Protein AF-A0A954LGC4-F1 (afdb_monomer_lite)

Sequence (66 aa):
MSSRSKRQITLLSVVAGCCFLWGIVFPDIAARPDFQRADQEFERDGIDPTALFYTDHPRMYRSFEK

Secondary structure (DSSP, 8-state):
--HHHHHHHHHHHHHHHHHHIIIIIHHHHHTSHHHHHHHHHHHHTT--TTHHHHS--TTTGGGG--

Radius of gyration: 19.2 Å; chains: 1; bounding box: 40×28×51 Å

Structure (mmCIF, N/CA/C/O backbone):
data_AF-A0A954LGC4-F1
#
_entry.id   AF-A0A954LGC4-F1
#
loop_
_atom_site.group_PDB
_atom_site.id
_atom_site.type_symbol
_atom_site.label_atom_id
_atom_site.label_alt_id
_atom_site.label_comp_id
_atom_site.label_asym_id
_atom_site.label_entity_id
_atom_site.label_seq_id
_atom_site.pdbx_PDB_ins_code
_atom_site.Cartn_x
_atom_site.Cartn_y
_atom_site.Cartn_z
_atom_site.occupancy
_atom_site.B_iso_or_equiv
_atom_site.auth_seq_id
_atom_site.auth_comp_id
_atom_site.auth_asym_id
_atom_site.auth_atom_id
_atom_site.pdbx_PDB_model_num
ATOM 1 N N . MET A 1 1 ? -22.245 7.057 29.520 1.00 55.97 1 MET A N 1
ATOM 2 C CA . MET A 1 1 ? -22.242 6.888 28.044 1.00 55.97 1 MET A CA 1
ATOM 3 C C . MET A 1 1 ? -22.900 5.566 27.681 1.00 55.97 1 MET A C 1
ATOM 5 O O . MET A 1 1 ? -22.406 4.526 28.100 1.00 55.97 1 MET A O 1
ATOM 9 N N . SER A 1 2 ? -24.024 5.616 26.960 1.00 63.56 2 SER A N 1
ATOM 10 C CA . SER A 1 2 ? -24.794 4.439 26.530 1.00 63.56 2 SER A CA 1
ATOM 11 C C . SER A 1 2 ? -23.939 3.487 25.680 1.00 63.56 2 SER A C 1
ATOM 13 O O . SER A 1 2 ? -23.165 3.939 24.835 1.00 63.56 2 SER A O 1
ATOM 15 N N . SER A 1 3 ? -24.092 2.174 25.885 1.00 67.12 3 SER A N 1
ATOM 16 C CA . SER A 1 3 ? -23.413 1.106 25.124 1.00 67.12 3 SER A CA 1
ATOM 17 C C . SER A 1 3 ? -23.517 1.302 23.598 1.00 67.12 3 SER A C 1
ATOM 19 O O . SER A 1 3 ? -22.548 1.086 22.868 1.00 67.12 3 SER A O 1
ATOM 21 N N . ARG A 1 4 ? -24.650 1.840 23.116 1.00 72.75 4 ARG A N 1
ATOM 22 C CA . ARG A 1 4 ? -24.866 2.153 21.692 1.00 72.75 4 ARG A CA 1
ATOM 23 C C . ARG A 1 4 ? -23.944 3.257 21.161 1.00 72.75 4 ARG A C 1
ATOM 25 O O . ARG A 1 4 ? -23.435 3.113 20.053 1.00 72.75 4 ARG A O 1
ATOM 32 N N . SER A 1 5 ? -23.672 4.306 21.943 1.00 75.25 5 SER A N 1
ATOM 33 C CA . SER A 1 5 ? -22.774 5.395 21.521 1.00 75.25 5 SER A CA 1
ATOM 34 C C . SER A 1 5 ? -21.325 4.933 21.410 1.00 75.25 5 SER A C 1
ATOM 36 O O . SER A 1 5 ? -20.639 5.327 20.475 1.00 75.25 5 SER A O 1
ATOM 38 N N . LYS A 1 6 ? -20.858 4.060 22.315 1.00 77.31 6 LYS A N 1
ATOM 39 C CA . LYS A 1 6 ? -19.497 3.503 22.223 1.00 77.31 6 LYS A CA 1
ATOM 40 C C . LYS A 1 6 ? -19.320 2.700 20.933 1.00 77.31 6 LYS A C 1
ATOM 42 O O . LYS A 1 6 ? -18.358 2.922 20.210 1.00 77.31 6 LYS A O 1
ATOM 47 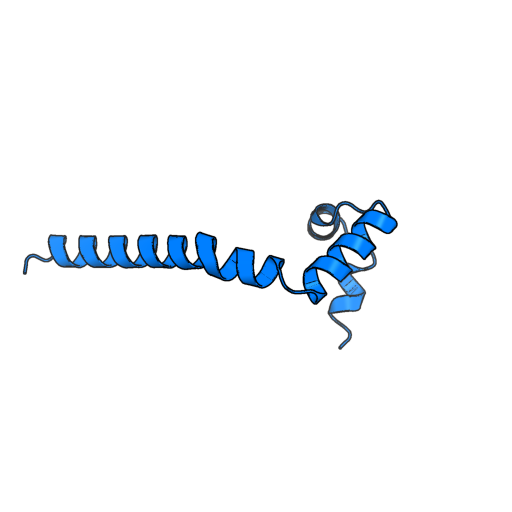N N . ARG A 1 7 ? -20.295 1.847 20.598 1.00 83.00 7 ARG A N 1
ATOM 48 C CA . ARG A 1 7 ? -20.279 1.049 19.363 1.00 83.00 7 ARG A CA 1
ATOM 49 C C . ARG A 1 7 ? -20.300 1.914 18.095 1.00 83.00 7 ARG A C 1
ATOM 51 O O . ARG A 1 7 ? -19.597 1.595 17.144 1.00 83.00 7 ARG A O 1
ATOM 58 N N . GLN A 1 8 ? -21.065 3.009 18.081 1.00 86.31 8 GLN A N 1
ATOM 59 C CA . GLN A 1 8 ? -21.084 3.953 16.954 1.00 86.31 8 GLN A CA 1
ATOM 60 C C . GLN A 1 8 ? -19.745 4.673 16.770 1.00 86.31 8 GLN A C 1
ATOM 62 O O . GLN A 1 8 ? -19.268 4.776 15.644 1.00 86.31 8 GLN A O 1
ATOM 67 N N . ILE A 1 9 ? -19.116 5.116 17.863 1.00 88.88 9 ILE A N 1
ATOM 68 C CA . ILE A 1 9 ? -17.799 5.765 17.815 1.00 88.88 9 ILE A CA 1
ATOM 69 C C . ILE A 1 9 ? -16.738 4.788 17.297 1.00 88.88 9 ILE A C 1
ATOM 71 O O . ILE A 1 9 ? -15.941 5.155 16.439 1.00 88.88 9 ILE A O 1
ATOM 75 N N . THR A 1 10 ? -16.760 3.529 17.747 1.00 90.44 10 THR A N 1
ATOM 76 C CA . THR A 1 10 ? -15.844 2.496 17.243 1.00 90.44 10 THR A CA 1
ATOM 77 C C . THR A 1 10 ? -16.021 2.271 15.741 1.00 90.44 10 THR A C 1
ATOM 79 O O . THR A 1 10 ? -15.037 2.292 15.008 1.00 90.44 10 THR A O 1
ATOM 82 N N . LEU A 1 11 ? -17.256 2.126 15.254 1.00 91.56 11 LEU A N 1
ATOM 83 C CA . LEU A 1 11 ? -17.509 1.957 13.819 1.00 91.56 11 LEU A CA 1
ATOM 84 C C . LEU A 1 11 ? -17.030 3.165 13.009 1.00 91.56 11 LEU A C 1
ATOM 86 O O . LEU A 1 11 ? -16.338 2.989 12.011 1.00 91.56 11 LEU A O 1
ATOM 90 N N . LEU A 1 12 ? -17.329 4.382 13.470 1.00 92.81 12 LEU A N 1
ATOM 91 C CA . LEU A 1 12 ? -16.855 5.609 12.830 1.00 92.81 12 LEU A CA 1
ATOM 92 C C . LEU A 1 12 ? -15.327 5.684 12.790 1.00 92.81 12 LEU A C 1
ATOM 94 O O . LEU A 1 12 ? -14.780 6.057 11.759 1.00 92.81 12 LEU A O 1
ATOM 98 N N . SER A 1 13 ? -14.633 5.287 13.860 1.00 92.88 13 SER A N 1
ATOM 99 C CA . SER A 1 13 ? -13.164 5.269 13.871 1.00 92.88 13 SER A CA 1
ATOM 100 C C . SER A 1 13 ? -12.572 4.259 12.891 1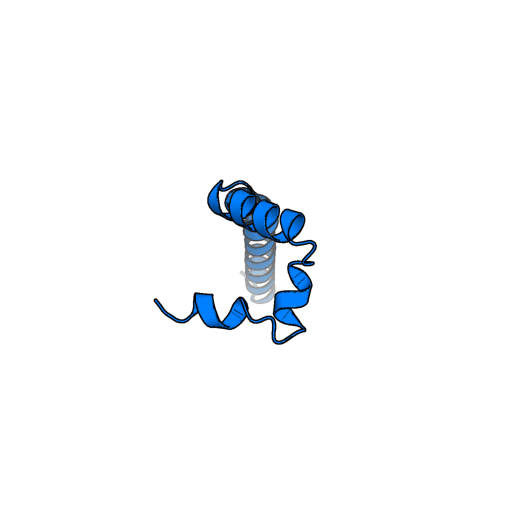.00 92.88 13 SER A C 1
ATOM 102 O O . SER A 1 13 ? -11.569 4.558 12.250 1.00 92.88 13 SER A O 1
ATOM 104 N N . VAL A 1 14 ? -13.208 3.095 12.722 1.00 94.06 14 VAL A N 1
ATOM 105 C CA . VAL A 1 14 ? -12.760 2.085 11.755 1.00 94.06 14 VAL A CA 1
ATOM 106 C C . VAL A 1 14 ? -12.965 2.599 10.336 1.00 94.06 14 VAL A C 1
ATOM 108 O O . VAL A 1 14 ? -12.033 2.557 9.542 1.00 94.06 14 VAL A O 1
ATOM 111 N N . VAL A 1 15 ? -14.143 3.152 10.031 1.00 94.06 15 VAL A N 1
ATOM 112 C CA . VAL A 1 15 ? -14.430 3.727 8.709 1.00 94.06 15 VAL A CA 1
ATOM 113 C C . VAL A 1 15 ? -13.479 4.884 8.404 1.00 94.06 15 VAL A C 1
ATOM 115 O O . VAL A 1 15 ? -12.881 4.906 7.334 1.00 94.06 15 VAL A O 1
ATOM 118 N N . ALA A 1 16 ? -13.273 5.800 9.351 1.00 92.94 16 ALA A N 1
ATOM 119 C CA . ALA A 1 16 ? -12.331 6.904 9.193 1.00 92.94 16 ALA A CA 1
ATOM 120 C C . ALA A 1 16 ? -10.893 6.405 8.977 1.00 92.94 16 ALA A C 1
ATOM 122 O O . ALA A 1 16 ? -10.196 6.918 8.105 1.00 92.94 16 ALA A O 1
ATOM 123 N N . GLY A 1 17 ? -10.469 5.373 9.713 1.00 93.38 17 GLY A N 1
ATOM 124 C CA . GLY A 1 17 ? -9.176 4.719 9.516 1.00 93.38 17 GLY A CA 1
ATOM 125 C C . GLY A 1 17 ? -9.042 4.095 8.126 1.00 93.38 17 GLY A C 1
ATOM 126 O O . GLY A 1 17 ? -8.050 4.333 7.444 1.00 93.38 17 GLY A O 1
ATOM 127 N N . CYS A 1 18 ? -10.058 3.367 7.659 1.00 92.25 18 CYS A N 1
ATOM 128 C CA . CYS A 1 18 ? -10.083 2.802 6.309 1.00 92.25 18 CYS A CA 1
ATOM 129 C C . CYS A 1 18 ? -10.021 3.892 5.230 1.00 92.25 18 CYS A C 1
ATOM 131 O O . CYS A 1 18 ? -9.244 3.765 4.287 1.00 92.25 18 CYS A O 1
ATOM 133 N N . CYS A 1 19 ? -10.781 4.981 5.382 1.00 93.94 19 CYS A N 1
ATOM 134 C CA . CYS A 1 19 ? -10.734 6.119 4.464 1.00 93.94 19 CYS A CA 1
ATOM 135 C C . CYS A 1 19 ? -9.361 6.797 4.460 1.00 93.94 19 CYS A C 1
ATOM 137 O O . CYS A 1 19 ? -8.884 7.181 3.397 1.00 93.94 19 CYS A O 1
ATOM 139 N N . PHE A 1 20 ? -8.711 6.920 5.619 1.00 92.25 20 PHE A N 1
ATOM 140 C CA . PHE A 1 20 ? -7.369 7.490 5.720 1.00 92.25 20 PHE A CA 1
ATOM 141 C C . PHE A 1 20 ? -6.330 6.613 5.015 1.00 92.25 20 PHE A C 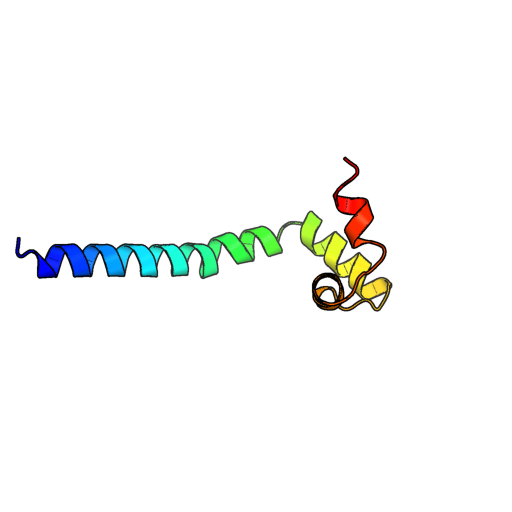1
ATOM 143 O O . PHE A 1 20 ? -5.523 7.110 4.231 1.00 92.25 20 PHE A O 1
ATOM 150 N N . LEU A 1 21 ? -6.383 5.297 5.236 1.00 90.06 21 LEU A N 1
ATOM 151 C CA . LEU A 1 21 ? -5.513 4.355 4.537 1.00 90.06 21 LEU A CA 1
ATOM 152 C C . LEU A 1 21 ? -5.724 4.452 3.023 1.00 90.06 21 LEU A C 1
ATOM 154 O O . LEU A 1 21 ? -4.760 4.638 2.287 1.00 90.06 21 LEU A O 1
ATOM 158 N N . TRP A 1 22 ? -6.977 4.403 2.568 1.00 90.44 22 TRP A N 1
ATOM 159 C CA . TRP A 1 22 ? -7.322 4.463 1.148 1.00 90.44 22 TRP A CA 1
ATOM 160 C C . TRP A 1 22 ? -6.945 5.791 0.482 1.00 90.44 22 TRP A C 1
ATOM 162 O O . TRP A 1 22 ? -6.397 5.797 -0.613 1.00 90.44 22 TRP A O 1
ATOM 172 N N . GLY A 1 23 ? -7.233 6.918 1.132 1.00 89.62 23 GLY A N 1
ATOM 173 C CA . GLY A 1 23 ? -7.058 8.246 0.547 1.00 89.62 23 GLY A CA 1
ATOM 174 C C . GLY A 1 23 ? -5.642 8.807 0.640 1.00 89.62 23 GLY A C 1
ATOM 175 O O . GLY A 1 23 ? -5.322 9.722 -0.111 1.00 89.62 23 GLY A O 1
ATOM 176 N N . ILE A 1 24 ? -4.806 8.302 1.554 1.00 88.25 24 ILE A N 1
ATOM 177 C CA . ILE A 1 24 ? -3.461 8.849 1.795 1.00 88.25 24 ILE A CA 1
ATOM 178 C C . ILE A 1 24 ? -2.392 7.772 1.648 1.00 88.25 24 ILE A C 1
ATOM 180 O O . ILE A 1 24 ? -1.459 7.941 0.871 1.00 88.25 24 ILE A O 1
ATOM 184 N N . VAL A 1 25 ? -2.522 6.653 2.361 1.00 84.56 25 VAL A N 1
ATOM 185 C CA . VAL A 1 25 ? -1.451 5.646 2.420 1.00 84.56 25 VAL A CA 1
ATOM 186 C C . VAL A 1 25 ? -1.296 4.902 1.094 1.00 84.56 25 VAL A C 1
ATOM 188 O O . VAL A 1 25 ? -0.182 4.767 0.599 1.00 84.56 25 VAL A O 1
ATOM 191 N N . PHE A 1 26 ? -2.393 4.451 0.486 1.00 83.69 26 PHE A N 1
ATOM 192 C CA . PHE A 1 26 ? -2.345 3.800 -0.827 1.00 83.69 26 PHE A CA 1
ATOM 193 C C . PHE A 1 26 ? -1.773 4.695 -1.940 1.00 83.69 26 PHE A C 1
ATOM 195 O O . PHE A 1 26 ? -0.858 4.242 -2.628 1.00 83.69 26 PHE A O 1
ATOM 202 N N . PRO A 1 27 ? -2.239 5.946 -2.128 1.00 81.81 27 PRO A N 1
ATOM 203 C CA . PRO A 1 27 ? -1.671 6.816 -3.153 1.00 81.81 27 PRO A CA 1
ATOM 204 C C . PRO A 1 27 ? -0.214 7.201 -2.872 1.00 81.81 27 PRO A C 1
ATOM 206 O O . PRO A 1 27 ? 0.559 7.292 -3.820 1.00 81.81 27 PRO A O 1
ATOM 209 N N . ASP A 1 28 ? 0.195 7.357 -1.607 1.00 84.69 28 ASP A N 1
ATOM 210 C CA . ASP A 1 28 ? 1.608 7.580 -1.257 1.00 84.69 28 ASP A CA 1
ATOM 211 C C . ASP A 1 28 ? 2.494 6.397 -1.676 1.00 84.69 28 ASP A C 1
ATOM 213 O O . ASP A 1 28 ? 3.552 6.583 -2.274 1.00 84.69 28 ASP A O 1
ATOM 217 N N . ILE A 1 29 ? 2.036 5.164 -1.434 1.00 80.50 29 ILE A N 1
ATOM 218 C CA . ILE A 1 29 ? 2.747 3.951 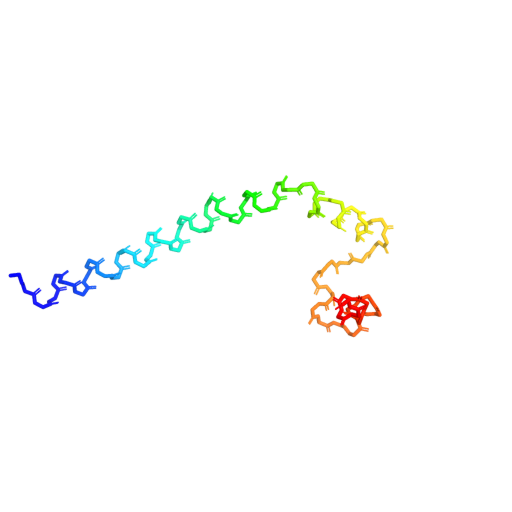-1.852 1.00 80.50 29 ILE A CA 1
ATOM 219 C C . ILE A 1 29 ? 2.804 3.852 -3.382 1.00 80.50 29 ILE A C 1
ATOM 221 O O . ILE A 1 29 ? 3.869 3.563 -3.926 1.00 80.50 29 ILE A O 1
ATOM 225 N N . ALA A 1 30 ? 1.700 4.138 -4.078 1.00 76.56 30 ALA A N 1
ATOM 226 C CA . ALA A 1 30 ? 1.644 4.131 -5.541 1.00 76.56 30 ALA A CA 1
ATOM 227 C C . ALA A 1 30 ? 2.526 5.223 -6.178 1.00 76.56 30 ALA A C 1
ATOM 229 O O . ALA A 1 30 ? 3.059 5.041 -7.270 1.00 76.56 30 ALA A O 1
ATOM 230 N N . ALA A 1 31 ? 2.727 6.348 -5.486 1.00 78.31 31 ALA A N 1
ATOM 231 C CA . ALA A 1 31 ? 3.622 7.414 -5.922 1.00 78.31 31 ALA A CA 1
ATOM 232 C C . ALA A 1 31 ? 5.112 7.069 -5.748 1.00 78.31 31 ALA A C 1
ATOM 234 O O . ALA A 1 31 ? 5.969 7.806 -6.242 1.00 78.31 31 ALA A O 1
ATOM 235 N N . ARG A 1 32 ? 5.455 5.963 -5.068 1.00 82.44 32 ARG A N 1
ATOM 236 C CA . ARG A 1 32 ? 6.855 5.565 -4.900 1.00 82.44 32 ARG A CA 1
ATOM 237 C C . ARG A 1 32 ? 7.474 5.158 -6.240 1.00 82.44 32 ARG A C 1
ATOM 239 O O . ARG A 1 32 ? 6.855 4.428 -7.016 1.00 82.44 32 ARG A O 1
ATOM 246 N N . PRO A 1 33 ? 8.738 5.542 -6.484 1.00 72.00 33 PRO A N 1
ATOM 247 C CA . PRO A 1 33 ? 9.420 5.258 -7.744 1.00 72.00 33 PRO A CA 1
ATOM 248 C C . PRO A 1 33 ? 9.583 3.757 -8.011 1.00 72.00 33 PRO A C 1
ATOM 250 O O . PRO A 1 33 ? 9.671 3.353 -9.165 1.00 72.00 33 PRO A O 1
ATOM 253 N N . ASP A 1 34 ? 9.597 2.923 -6.971 1.00 75.56 34 ASP A N 1
ATOM 254 C CA . ASP A 1 34 ? 9.719 1.470 -7.117 1.00 75.56 34 ASP A CA 1
ATOM 255 C C . ASP A 1 34 ? 8.453 0.838 -7.712 1.00 75.56 34 ASP A C 1
ATOM 257 O O . ASP A 1 34 ? 8.557 -0.049 -8.557 1.00 75.56 34 ASP A O 1
ATOM 261 N N . PHE A 1 35 ? 7.267 1.340 -7.345 1.00 68.06 35 PHE A N 1
ATOM 262 C CA . PHE A 1 35 ? 6.001 0.901 -7.941 1.00 68.06 35 PHE A CA 1
ATOM 263 C C . PHE A 1 35 ? 5.865 1.391 -9.381 1.00 68.06 35 PHE A C 1
ATOM 265 O O . PHE A 1 35 ? 5.496 0.610 -10.249 1.00 68.06 35 PHE A O 1
ATOM 272 N N . GLN A 1 36 ? 6.243 2.642 -9.660 1.00 73.00 36 GLN A N 1
ATOM 273 C CA . GLN A 1 36 ? 6.201 3.177 -11.025 1.00 73.00 36 GLN A CA 1
ATOM 274 C C . GLN A 1 36 ? 7.162 2.458 -11.979 1.00 73.00 36 GLN A C 1
ATOM 276 O O . GLN A 1 36 ? 6.839 2.275 -13.148 1.00 73.00 36 GLN A O 1
ATOM 281 N N . ARG A 1 37 ? 8.342 2.040 -11.501 1.00 72.75 37 ARG A N 1
ATOM 282 C CA . ARG A 1 37 ? 9.279 1.240 -12.306 1.00 72.75 37 ARG A CA 1
ATOM 283 C C . ARG A 1 37 ? 8.718 -0.139 -12.615 1.00 72.75 37 ARG A C 1
ATOM 285 O O . ARG A 1 37 ? 8.795 -0.559 -13.761 1.00 72.75 37 ARG A O 1
ATOM 292 N N . ALA A 1 38 ? 8.139 -0.808 -11.619 1.00 71.06 38 ALA A N 1
ATOM 293 C CA . ALA A 1 38 ? 7.504 -2.103 -11.822 1.00 71.06 38 ALA A CA 1
ATOM 294 C C . ALA A 1 38 ? 6.348 -1.999 -12.828 1.00 71.06 38 ALA A C 1
ATOM 296 O O . ALA A 1 38 ? 6.286 -2.789 -13.763 1.00 71.06 38 ALA A O 1
ATOM 297 N N . ASP A 1 39 ? 5.487 -0.988 -12.691 1.00 70.81 39 ASP A N 1
ATOM 298 C CA . ASP A 1 39 ? 4.353 -0.757 -13.594 1.00 70.81 39 ASP A CA 1
ATOM 299 C C . ASP A 1 39 ? 4.813 -0.496 -15.040 1.00 70.81 39 ASP A C 1
ATOM 301 O O . ASP A 1 39 ? 4.331 -1.132 -15.973 1.00 70.81 39 ASP A O 1
ATOM 305 N N . GLN A 1 40 ? 5.852 0.328 -15.226 1.00 71.19 40 GLN A N 1
ATOM 306 C CA . GLN A 1 40 ? 6.468 0.546 -16.542 1.00 71.19 40 GLN A CA 1
ATOM 307 C C . GLN A 1 40 ? 7.117 -0.718 -17.119 1.00 71.19 40 GLN A C 1
ATOM 309 O O . GLN A 1 40 ? 7.104 -0.914 -18.333 1.00 71.19 40 GLN A O 1
ATOM 314 N N . GLU A 1 41 ? 7.715 -1.574 -16.289 1.00 71.69 41 GLU A N 1
ATOM 315 C CA . GLU A 1 41 ? 8.247 -2.864 -16.739 1.00 71.69 41 GLU A CA 1
ATOM 316 C C . GLU A 1 41 ? 7.121 -3.789 -17.220 1.00 71.69 41 GLU A C 1
ATOM 318 O O . GLU A 1 41 ? 7.255 -4.398 -18.280 1.00 71.69 41 GLU A O 1
ATOM 323 N N . PHE A 1 42 ? 5.992 -3.849 -16.506 1.00 70.69 42 PHE A N 1
ATOM 324 C CA . PHE A 1 42 ? 4.822 -4.630 -16.926 1.00 70.69 42 PHE A CA 1
ATOM 325 C C . PHE A 1 42 ? 4.191 -4.095 -18.215 1.00 70.69 42 PHE A C 1
ATOM 327 O O . PHE A 1 42 ? 3.906 -4.878 -19.124 1.00 70.69 42 PHE A O 1
ATOM 334 N N . GLU A 1 43 ? 4.054 -2.774 -18.340 1.00 70.31 43 GLU A N 1
ATOM 335 C CA . GLU A 1 43 ? 3.496 -2.131 -19.531 1.00 70.31 43 GLU A CA 1
ATOM 336 C C . GLU A 1 43 ? 4.383 -2.351 -20.769 1.00 70.31 43 GLU A C 1
ATOM 338 O O . GLU A 1 43 ? 3.879 -2.650 -21.853 1.00 70.31 43 GLU A O 1
ATOM 343 N N . ARG A 1 44 ? 5.716 -2.302 -20.615 1.00 68.94 44 ARG A N 1
ATOM 344 C CA . ARG A 1 44 ? 6.661 -2.599 -21.709 1.00 68.94 44 ARG A CA 1
ATOM 345 C C . ARG A 1 44 ? 6.596 -4.044 -22.187 1.00 68.94 44 ARG A C 1
ATOM 347 O O . ARG A 1 44 ? 6.806 -4.290 -23.373 1.00 68.94 44 ARG A O 1
ATOM 354 N N . ASP A 1 45 ? 6.318 -4.977 -21.286 1.00 70.69 45 ASP A N 1
ATOM 355 C CA . ASP A 1 45 ? 6.178 -6.393 -21.618 1.00 70.69 45 ASP A CA 1
ATOM 356 C C . ASP A 1 45 ? 4.770 -6.748 -22.136 1.00 70.69 45 ASP A C 1
ATOM 358 O O . ASP A 1 45 ? 4.530 -7.892 -22.523 1.00 70.69 45 ASP A O 1
ATOM 362 N N . GLY A 1 46 ? 3.841 -5.781 -22.168 1.00 68.81 46 GLY A N 1
ATOM 363 C CA . GLY A 1 46 ? 2.447 -5.989 -22.574 1.00 68.81 46 GLY A CA 1
ATOM 364 C C . GLY A 1 46 ? 1.664 -6.884 -21.610 1.00 68.81 46 GLY A C 1
ATOM 365 O O . GLY A 1 46 ? 0.654 -7.473 -21.995 1.00 68.81 46 GLY A O 1
ATOM 366 N N . ILE A 1 47 ? 2.154 -7.024 -20.377 1.00 65.25 47 ILE A N 1
ATOM 367 C CA . ILE A 1 47 ? 1.558 -7.867 -19.347 1.00 65.25 47 ILE A CA 1
ATOM 368 C C . ILE A 1 47 ? 0.602 -6.996 -18.544 1.00 65.25 47 ILE A C 1
ATOM 370 O O . ILE A 1 47 ? 1.023 -6.030 -17.914 1.00 65.25 47 ILE A O 1
ATOM 374 N N . ASP A 1 48 ? -0.675 -7.367 -18.516 1.00 66.50 48 ASP A N 1
ATOM 375 C CA . ASP A 1 48 ? -1.600 -6.807 -17.536 1.00 66.50 48 ASP A CA 1
ATOM 376 C C . ASP A 1 48 ? -1.128 -7.241 -16.132 1.00 66.50 48 ASP A C 1
ATOM 378 O O . ASP A 1 48 ? -1.094 -8.445 -15.849 1.00 66.50 48 ASP A O 1
ATOM 382 N N . PRO A 1 49 ? -0.742 -6.318 -15.235 1.00 65.12 49 PRO A N 1
ATOM 383 C CA . PRO A 1 49 ? -0.262 -6.673 -13.902 1.00 65.12 49 PRO A CA 1
ATOM 384 C C . PRO A 1 49 ? -1.325 -7.419 -13.083 1.00 65.12 49 PRO A C 1
ATOM 386 O O . PRO A 1 49 ? -0.980 -8.184 -12.182 1.00 65.12 49 PRO A O 1
ATOM 389 N N . THR A 1 50 ? -2.614 -7.280 -13.412 1.00 69.50 50 THR A N 1
ATOM 390 C CA . THR A 1 50 ? -3.680 -8.074 -12.788 1.00 69.50 50 THR A CA 1
ATOM 391 C C . THR A 1 50 ? -3.651 -9.535 -13.235 1.00 69.50 50 THR A C 1
ATOM 393 O O . THR A 1 50 ? -4.003 -10.418 -12.451 1.00 69.50 50 THR A O 1
ATOM 396 N N . ALA A 1 51 ? -3.133 -9.830 -14.432 1.00 65.69 51 ALA A N 1
ATOM 397 C CA . ALA A 1 51 ? -2.959 -11.198 -14.905 1.00 65.69 51 ALA A CA 1
ATOM 398 C C . ALA A 1 51 ? -1.978 -11.985 -14.024 1.00 65.69 51 ALA A C 1
ATOM 400 O O . ALA A 1 51 ? -2.153 -13.191 -13.877 1.00 65.69 51 ALA A O 1
ATOM 401 N N . LEU A 1 52 ? -1.021 -11.334 -13.349 1.00 65.12 52 LEU A N 1
ATOM 402 C CA . LEU A 1 52 ? -0.124 -11.993 -12.384 1.00 65.12 52 LEU A CA 1
ATOM 403 C C . LEU A 1 52 ? -0.868 -12.670 -11.222 1.00 65.12 52 LEU A C 1
ATOM 405 O O . LEU A 1 52 ? -0.326 -13.587 -10.615 1.00 65.12 52 LEU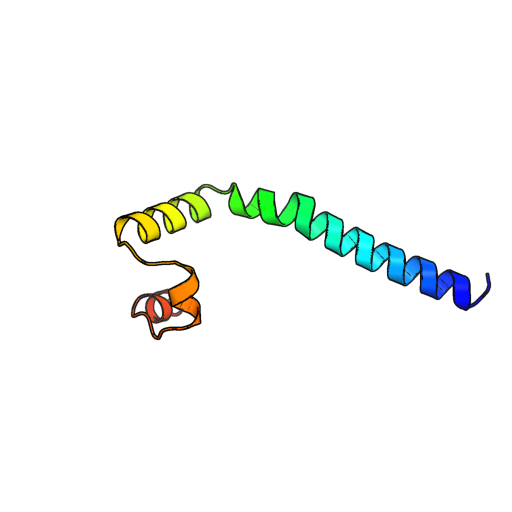 A O 1
ATOM 409 N N . PHE A 1 53 ? -2.079 -12.213 -10.888 1.00 65.38 53 PHE A N 1
ATOM 410 C CA . PHE A 1 53 ? -2.877 -12.768 -9.790 1.00 65.38 53 PHE A CA 1
ATOM 411 C C . PHE A 1 53 ? -3.813 -13.898 -10.235 1.00 65.38 53 PHE A C 1
ATOM 413 O O . PHE A 1 53 ? -4.263 -14.678 -9.398 1.00 65.38 53 PHE A O 1
ATOM 420 N N . TYR A 1 54 ? -4.112 -13.984 -11.534 1.00 63.59 54 TYR A N 1
ATOM 421 C CA . TYR A 1 54 ? -5.080 -14.936 -12.095 1.00 63.59 54 TYR A CA 1
ATOM 422 C C . TYR A 1 54 ? -4.465 -15.939 -13.074 1.00 63.59 54 TYR A C 1
ATOM 424 O O . TYR A 1 54 ? -5.141 -16.869 -13.509 1.00 63.59 54 TYR A O 1
ATOM 432 N N . THR A 1 55 ? -3.191 -15.768 -13.417 1.00 59.53 55 THR A N 1
ATOM 433 C CA . THR A 1 55 ? -2.425 -16.695 -14.249 1.00 59.53 55 THR A CA 1
ATOM 434 C C . THR A 1 55 ? -1.123 -17.050 -13.547 1.00 59.53 55 THR A C 1
ATOM 436 O O . THR A 1 55 ? -0.527 -16.195 -12.894 1.00 59.53 55 THR A O 1
ATOM 439 N N . ASP A 1 56 ? -0.671 -18.301 -13.697 1.00 59.59 56 ASP A N 1
ATOM 440 C CA . ASP A 1 56 ? 0.657 -18.770 -13.273 1.00 59.59 56 ASP A CA 1
ATOM 441 C C . ASP A 1 56 ? 1.743 -18.104 -14.133 1.00 59.59 56 ASP A C 1
ATOM 443 O O . ASP A 1 56 ? 2.415 -18.719 -14.965 1.00 59.59 56 ASP A O 1
ATOM 447 N N . HIS A 1 57 ? 1.877 -16.789 -13.998 1.00 58.72 57 HIS A N 1
ATOM 448 C CA . HIS A 1 57 ? 2.830 -16.026 -14.769 1.00 58.72 57 HIS A CA 1
ATOM 449 C C . HIS A 1 57 ? 4.232 -16.334 -14.225 1.00 58.72 57 HIS A C 1
ATOM 451 O O . HIS A 1 57 ? 4.470 -16.164 -13.025 1.00 58.72 57 HIS A O 1
ATOM 457 N N . PRO A 1 58 ? 5.219 -16.695 -15.069 1.00 63.44 58 PRO A N 1
ATOM 458 C CA . PRO A 1 58 ? 6.555 -17.108 -14.618 1.00 63.44 58 PRO A CA 1
ATOM 459 C C . PRO A 1 58 ? 7.321 -16.063 -13.783 1.00 63.44 58 PRO A C 1
ATOM 461 O O . PRO A 1 58 ? 8.332 -16.390 -13.166 1.00 63.44 58 PRO A O 1
ATOM 464 N N . ARG A 1 59 ? 6.854 -14.806 -13.727 1.00 60.81 59 ARG A N 1
ATOM 465 C CA . ARG A 1 59 ? 7.412 -13.764 -12.851 1.00 60.81 59 ARG A CA 1
ATOM 466 C C . ARG A 1 59 ? 6.941 -13.862 -11.398 1.00 60.81 59 ARG A C 1
ATOM 468 O O . ARG A 1 59 ? 7.670 -13.392 -10.533 1.00 60.81 59 ARG A O 1
ATOM 475 N N . MET A 1 60 ? 5.803 -14.501 -11.111 1.00 59.16 60 MET A N 1
ATOM 476 C CA . MET A 1 60 ? 5.307 -14.682 -9.739 1.00 59.16 60 MET A CA 1
ATOM 477 C C . MET A 1 60 ? 6.309 -15.469 -8.884 1.00 59.16 60 MET A C 1
ATOM 479 O O . MET A 1 60 ? 6.560 -15.111 -7.738 1.00 59.16 60 MET A O 1
ATOM 483 N N . TYR A 1 61 ? 6.953 -16.481 -9.472 1.00 56.19 61 TYR A N 1
ATOM 484 C CA . TYR A 1 61 ? 7.914 -17.345 -8.782 1.00 56.19 61 TYR A CA 1
ATOM 485 C C . TYR A 1 61 ? 9.228 -16.638 -8.415 1.00 56.19 61 TYR A C 1
ATOM 487 O O . TYR A 1 61 ? 9.847 -16.972 -7.410 1.00 56.19 61 TYR A O 1
ATOM 495 N N . ARG A 1 62 ? 9.639 -15.623 -9.188 1.00 56.75 62 ARG A N 1
ATOM 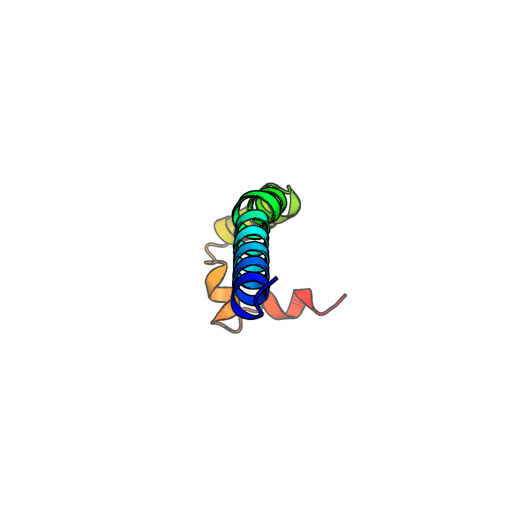496 C CA . ARG A 1 62 ? 10.917 -14.917 -8.984 1.00 56.75 62 ARG A CA 1
ATOM 497 C C . ARG A 1 62 ? 10.892 -13.985 -7.761 1.00 56.75 62 ARG A C 1
ATOM 499 O O . ARG A 1 62 ? 11.938 -13.674 -7.204 1.00 56.75 62 ARG A O 1
ATOM 506 N N . SER A 1 63 ? 9.707 -13.559 -7.321 1.00 54.66 63 SER A N 1
ATOM 507 C CA . SER A 1 63 ? 9.513 -12.669 -6.164 1.00 54.66 63 SER A CA 1
ATOM 508 C C . SER A 1 63 ? 9.706 -13.361 -4.807 1.00 54.66 63 SER A C 1
ATOM 510 O O . SER A 1 63 ? 9.879 -12.676 -3.803 1.00 54.66 63 SER A O 1
ATOM 512 N N . PHE A 1 64 ? 9.666 -14.698 -4.769 1.00 56.06 64 PHE A N 1
ATOM 513 C CA . PHE A 1 64 ? 9.777 -15.508 -3.547 1.00 56.06 64 PHE A CA 1
ATOM 514 C C . PHE A 1 64 ? 11.177 -16.103 -3.332 1.00 56.06 64 PHE A C 1
ATOM 516 O O . PHE A 1 64 ? 11.395 -16.818 -2.358 1.00 56.06 64 PHE A O 1
ATOM 523 N N . GLU A 1 65 ? 12.125 -15.815 -4.224 1.00 52.69 65 GLU A N 1
ATOM 524 C CA . GLU A 1 65 ? 13.466 -16.413 -4.235 1.00 52.69 65 GLU A CA 1
ATOM 525 C C . GLU A 1 65 ? 14.534 -15.487 -3.616 1.00 52.69 65 GLU A C 1
ATOM 527 O O . GLU A 1 65 ? 15.672 -15.434 -4.081 1.00 52.69 65 GLU A O 1
ATOM 532 N N . LYS A 1 66 ? 14.162 -14.715 -2.586 1.00 46.75 66 LYS A N 1
ATOM 533 C CA . LYS A 1 66 ? 15.061 -13.777 -1.898 1.00 46.75 66 LYS A CA 1
ATOM 534 C C . LYS A 1 66 ? 15.287 -14.146 -0.440 1.00 46.75 66 LYS A C 1
ATOM 536 O O . LYS A 1 66 ? 14.284 -14.433 0.247 1.00 46.75 66 LYS A O 1
#

pLDDT: mean 74.36, std 12.74, range [46.75, 94.06]

Foldseek 3Di:
DDPVVVVVVVVVVVVVVVCCCVVPVVVVVCPDVVNVVVVVVCVVVVHDPVVVVVDPDPVVVVVPPD